Protein AF-A0A117SV28-F1 (afdb_monomer_lite)

Secondary structure (DSSP, 8-state):
-------------THHHHHHHHHHHHHHHHHHHHHHHSS--HHHHHHHHHHHHHHS---HHHHHHHHHHHHHHHHHHHHHHHHHHHT--------------

Sequence (101 aa):
MRRAVAVEVENPPSELYAVEGPYRRIVEEVAAYVAERGRLEKEKYNELYRRFRKQYPLPAQLIQQAMNQGVETGKSFLEAKRNGRVHKPHSRGSTRLHPLR

Structure (mmCIF, N/CA/C/O backbone):
data_AF-A0A117SV28-F1
#
_entry.id   AF-A0A117SV28-F1
#
loop_
_atom_site.group_PDB
_atom_site.id
_atom_site.type_symbol
_atom_site.label_atom_id
_atom_site.label_alt_id
_atom_site.label_comp_id
_atom_site.label_asym_id
_atom_site.label_entity_id
_atom_site.label_seq_id
_atom_site.pdbx_PDB_ins_code
_atom_site.Cartn_x
_atom_site.Cartn_y
_atom_site.Cartn_z
_atom_site.occupancy
_atom_site.B_iso_or_equiv
_atom_site.auth_seq_id
_atom_site.auth_comp_id
_atom_site.auth_asym_id
_atom_site.auth_atom_id
_atom_site.pdbx_PDB_model_num
ATOM 1 N N . MET A 1 1 ? 0.366 33.186 -43.840 1.00 44.28 1 MET A N 1
ATOM 2 C CA . MET A 1 1 ? 1.099 31.918 -43.633 1.00 44.28 1 MET A CA 1
ATOM 3 C C . MET A 1 1 ? 1.020 31.550 -42.160 1.00 44.28 1 MET A C 1
ATOM 5 O O . MET A 1 1 ? 1.591 32.253 -41.340 1.00 44.28 1 MET A O 1
ATOM 9 N N . ARG A 1 2 ? 0.245 30.520 -41.802 1.00 42.97 2 ARG A N 1
ATOM 10 C CA . ARG A 1 2 ? 0.218 29.989 -40.433 1.00 42.97 2 ARG A CA 1
ATOM 11 C C . ARG A 1 2 ? 1.311 28.928 -40.345 1.00 42.97 2 ARG A C 1
ATOM 13 O O . ARG A 1 2 ? 1.222 27.918 -41.033 1.00 42.97 2 ARG A O 1
ATOM 20 N N . ARG A 1 3 ? 2.349 29.174 -39.546 1.00 49.66 3 ARG A N 1
ATOM 21 C CA . ARG A 1 3 ? 3.262 28.114 -39.111 1.00 49.66 3 ARG A CA 1
ATOM 22 C C . ARG A 1 3 ? 2.472 27.219 -38.159 1.00 49.66 3 ARG A C 1
ATOM 24 O O . ARG A 1 3 ? 2.245 27.594 -37.015 1.00 49.66 3 ARG A O 1
ATOM 31 N N . ALA A 1 4 ? 2.016 26.074 -38.651 1.00 47.72 4 ALA A N 1
ATOM 32 C CA . ALA A 1 4 ? 1.702 24.953 -37.784 1.00 47.72 4 ALA A CA 1
ATOM 33 C C . ALA A 1 4 ? 3.050 24.418 -37.300 1.00 47.72 4 ALA A C 1
ATOM 35 O O . ALA A 1 4 ? 3.781 23.778 -38.052 1.00 47.72 4 ALA A O 1
ATOM 36 N N . VAL A 1 5 ? 3.426 24.778 -36.077 1.00 50.00 5 VAL A N 1
ATOM 37 C CA . VAL A 1 5 ? 4.488 24.060 -35.382 1.00 50.00 5 VAL A CA 1
ATOM 38 C C . VAL A 1 5 ? 3.851 22.736 -35.000 1.00 50.00 5 VAL A C 1
ATOM 40 O O . VAL A 1 5 ? 3.010 22.690 -34.104 1.00 50.00 5 VAL A O 1
ATOM 43 N N . ALA A 1 6 ? 4.175 21.689 -35.755 1.00 52.47 6 ALA A N 1
ATOM 44 C CA . ALA A 1 6 ? 3.980 20.329 -35.297 1.00 52.47 6 ALA A CA 1
ATOM 45 C C . ALA A 1 6 ? 4.835 20.197 -34.037 1.00 52.47 6 ALA A C 1
ATOM 47 O O . ALA A 1 6 ? 6.046 20.009 -34.104 1.00 52.47 6 ALA A O 1
ATOM 48 N N . VAL A 1 7 ? 4.210 20.427 -32.885 1.00 56.16 7 VAL A N 1
ATOM 49 C CA . VAL A 1 7 ? 4.745 19.947 -31.625 1.00 56.16 7 VAL A CA 1
ATOM 50 C C . VAL A 1 7 ? 4.602 18.444 -31.753 1.00 56.16 7 VAL A C 1
ATOM 52 O O . VAL A 1 7 ? 3.511 17.905 -31.570 1.00 56.16 7 VAL A O 1
ATOM 55 N N . GLU A 1 8 ? 5.672 17.784 -32.191 1.00 52.62 8 GLU A N 1
ATOM 56 C CA . GLU A 1 8 ? 5.850 16.375 -31.896 1.00 52.62 8 GLU A CA 1
ATOM 57 C C . GLU A 1 8 ? 5.751 16.291 -30.379 1.00 52.62 8 GLU A C 1
ATOM 59 O O . GLU A 1 8 ? 6.656 16.683 -29.645 1.00 52.62 8 GLU A O 1
ATOM 64 N N . VAL A 1 9 ? 4.564 15.928 -29.897 1.00 51.25 9 VAL A N 1
ATOM 65 C CA . VAL A 1 9 ? 4.396 15.503 -28.522 1.00 51.25 9 VAL A CA 1
ATOM 66 C C . VAL A 1 9 ? 5.229 14.241 -28.463 1.00 51.25 9 VAL A C 1
ATOM 68 O O . VAL A 1 9 ? 4.783 13.190 -28.922 1.00 51.25 9 VAL A O 1
ATOM 71 N N . GLU A 1 10 ? 6.472 14.375 -28.002 1.00 46.06 10 GLU A N 1
ATOM 72 C CA . GLU A 1 10 ? 7.271 13.252 -27.545 1.00 46.06 10 GLU A CA 1
ATOM 73 C C . GLU A 1 10 ? 6.373 12.481 -26.584 1.00 46.06 10 GLU A C 1
ATOM 75 O O . GLU A 1 10 ? 6.120 12.917 -25.465 1.00 46.06 10 GLU A O 1
ATOM 80 N N . ASN A 1 11 ? 5.781 11.395 -27.074 1.00 59.09 11 ASN A N 1
ATOM 81 C CA . ASN A 1 11 ? 5.000 10.477 -26.275 1.00 59.09 11 ASN A CA 1
ATOM 82 C C . ASN A 1 11 ? 6.006 9.872 -25.289 1.00 59.09 11 ASN A C 1
ATOM 84 O O . ASN A 1 11 ? 6.852 9.087 -25.732 1.00 59.09 11 ASN A O 1
ATOM 88 N N . PRO A 1 12 ? 6.020 10.289 -24.008 1.00 51.88 12 PRO A N 1
ATOM 89 C CA . PRO A 1 12 ? 7.080 9.877 -23.107 1.00 51.88 12 PRO A CA 1
ATOM 90 C C . PRO A 1 12 ? 7.060 8.345 -23.000 1.00 51.88 12 PRO A C 1
ATOM 92 O O . PRO A 1 1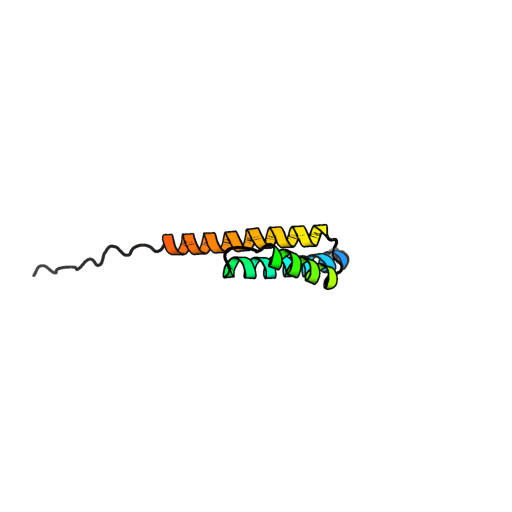2 ? 5.988 7.733 -23.069 1.00 51.88 12 PRO A O 1
ATOM 95 N N . PRO A 1 13 ? 8.233 7.702 -22.898 1.00 52.31 13 PRO A N 1
ATOM 96 C CA . PRO A 1 13 ? 8.366 6.271 -23.127 1.00 52.31 13 PRO A CA 1
ATOM 97 C C . PRO A 1 13 ? 7.493 5.453 -22.168 1.00 52.31 13 PRO A C 1
ATOM 99 O O . PRO A 1 13 ? 7.292 5.811 -21.005 1.00 52.31 13 PRO A O 1
ATOM 102 N N . SER A 1 14 ? 7.014 4.309 -22.670 1.00 63.81 14 SER A N 1
ATOM 103 C CA . SER A 1 14 ? 6.095 3.347 -22.038 1.00 63.81 14 SER A CA 1
ATOM 104 C C . SER A 1 14 ? 6.480 2.869 -20.624 1.00 63.81 14 SER A C 1
ATOM 106 O O . SER A 1 14 ? 5.681 2.221 -19.950 1.00 63.81 14 SER A O 1
ATOM 108 N N . GLU A 1 15 ? 7.680 3.199 -20.155 1.00 60.59 15 GLU A N 1
ATOM 109 C CA . GLU A 1 15 ? 8.247 2.829 -18.860 1.00 60.59 15 GLU A CA 1
ATOM 110 C C . GLU A 1 15 ? 7.575 3.540 -17.676 1.00 60.59 15 GLU A C 1
ATOM 112 O O . GLU A 1 15 ? 7.363 2.919 -16.634 1.00 60.59 15 GLU A O 1
ATOM 117 N N . LEU A 1 16 ? 7.163 4.806 -17.828 1.00 63.22 16 LEU A N 1
ATOM 118 C CA . LEU A 1 16 ? 6.472 5.528 -16.749 1.00 63.22 16 LEU A CA 1
ATOM 119 C C . LEU A 1 16 ? 5.079 4.945 -16.488 1.00 63.22 16 LEU A C 1
ATOM 121 O O . LEU A 1 16 ? 4.718 4.716 -15.335 1.00 63.22 16 LEU A O 1
ATOM 125 N N . TYR A 1 17 ? 4.342 4.594 -17.546 1.00 62.75 17 TYR A N 1
ATOM 126 C CA . TYR A 1 17 ? 3.049 3.913 -17.424 1.00 62.75 17 TYR A CA 1
ATOM 127 C C . TYR A 1 17 ? 3.195 2.504 -16.825 1.00 62.75 17 TYR A C 1
ATOM 129 O O . TYR A 1 17 ? 2.376 2.081 -16.003 1.00 62.75 17 TYR A O 1
ATOM 137 N N . ALA A 1 18 ? 4.269 1.790 -17.190 1.00 74.88 18 ALA A N 1
ATOM 138 C CA . ALA A 1 18 ? 4.585 0.470 -16.644 1.00 74.88 18 ALA A CA 1
ATOM 139 C C . ALA A 1 18 ? 4.843 0.493 -15.126 1.00 74.88 18 ALA A C 1
ATOM 141 O O . ALA A 1 18 ? 4.629 -0.520 -14.460 1.00 74.88 18 ALA A O 1
ATOM 142 N N . VAL A 1 19 ? 5.257 1.637 -14.568 1.00 84.56 19 VAL A N 1
ATOM 143 C CA . VAL A 1 19 ? 5.433 1.832 -13.121 1.00 84.56 19 VAL A CA 1
ATOM 144 C C . VAL A 1 19 ? 4.172 2.395 -12.466 1.00 84.56 19 VAL A C 1
ATOM 146 O O . VAL A 1 19 ? 3.737 1.882 -11.432 1.00 84.56 19 VAL A O 1
ATOM 149 N N . GLU A 1 20 ? 3.569 3.423 -13.063 1.00 89.69 20 GLU A N 1
ATOM 150 C CA . GLU A 1 20 ? 2.429 4.155 -12.503 1.00 89.69 20 GLU A CA 1
ATOM 151 C C . GLU A 1 20 ? 1.217 3.246 -12.276 1.00 89.69 20 GLU A C 1
ATOM 153 O O . GLU A 1 20 ? 0.626 3.261 -11.195 1.00 89.69 20 GLU A O 1
ATOM 158 N N . GLY A 1 21 ? 0.875 2.406 -13.260 1.00 93.25 21 GLY A N 1
ATOM 159 C CA . GLY A 1 21 ? -0.273 1.503 -13.168 1.00 93.25 21 GLY A CA 1
ATOM 160 C C . GLY A 1 21 ? -0.184 0.553 -11.962 1.00 93.25 21 GLY A C 1
ATOM 161 O O . GLY A 1 21 ? -1.079 0.561 -11.109 1.00 93.25 21 GLY A O 1
ATOM 162 N N . PRO A 1 22 ? 0.888 -0.251 -11.844 1.00 95.06 22 PRO A N 1
ATOM 163 C CA . PRO A 1 22 ? 1.133 -1.094 -10.676 1.00 95.06 22 PRO A CA 1
ATOM 164 C C . PRO A 1 22 ? 1.209 -0.323 -9.355 1.00 95.06 22 PRO A C 1
ATOM 166 O O . PRO A 1 22 ? 0.612 -0.755 -8.369 1.00 95.06 22 PRO A O 1
ATOM 169 N N . TYR A 1 23 ? 1.894 0.825 -9.330 1.00 95.94 23 TYR A N 1
ATOM 170 C CA . TYR A 1 23 ? 2.024 1.643 -8.123 1.00 95.94 23 TYR A CA 1
ATOM 171 C C . TYR A 1 23 ? 0.651 2.094 -7.613 1.00 95.94 23 TYR A C 1
ATOM 173 O O . TYR A 1 23 ? 0.313 1.875 -6.447 1.00 95.94 23 TYR A O 1
ATOM 181 N N . ARG A 1 24 ? -0.178 2.642 -8.508 1.00 96.19 24 ARG A N 1
ATOM 182 C CA . ARG A 1 24 ? -1.541 3.078 -8.201 1.00 96.19 24 ARG A CA 1
ATOM 183 C C . ARG A 1 24 ? -2.398 1.931 -7.667 1.00 96.19 24 ARG A C 1
ATOM 185 O O . ARG A 1 24 ? -3.049 2.104 -6.641 1.00 96.19 24 ARG A O 1
ATOM 192 N N . ARG A 1 25 ? -2.359 0.753 -8.303 1.00 97.06 25 ARG A N 1
ATOM 193 C CA . ARG A 1 25 ? -3.121 -0.422 -7.838 1.00 97.06 25 ARG A CA 1
ATOM 194 C C . ARG A 1 25 ? -2.729 -0.851 -6.426 1.00 97.06 25 ARG A C 1
ATOM 196 O O . ARG A 1 25 ? -3.601 -1.199 -5.636 1.00 97.06 25 ARG A O 1
ATOM 203 N N . ILE A 1 26 ? -1.436 -0.815 -6.099 1.00 98.31 26 ILE A N 1
ATOM 204 C CA . ILE A 1 26 ? -0.958 -1.144 -4.749 1.00 98.31 26 ILE A CA 1
ATOM 205 C C . ILE A 1 26 ? -1.493 -0.130 -3.730 1.00 98.31 26 ILE A C 1
ATOM 207 O O . ILE A 1 26 ? -2.007 -0.539 -2.689 1.00 98.31 26 ILE A O 1
ATOM 211 N N . VAL A 1 27 ? -1.402 1.173 -4.030 1.00 98.44 27 VAL A N 1
ATOM 212 C CA . VAL A 1 27 ? -1.926 2.236 -3.155 1.00 98.44 27 VAL A CA 1
ATOM 213 C C . VAL A 1 27 ? -3.424 2.049 -2.919 1.00 98.44 27 VAL A C 1
ATOM 215 O O . VAL A 1 27 ? -3.851 2.040 -1.767 1.00 98.44 27 VAL A O 1
ATOM 218 N N . GLU A 1 28 ? -4.208 1.866 -3.984 1.00 98.31 28 GLU A N 1
ATOM 219 C CA . GLU A 1 28 ? -5.667 1.713 -3.913 1.00 98.31 28 GLU A CA 1
ATOM 220 C C . GLU A 1 28 ? -6.074 0.494 -3.082 1.00 98.31 28 GLU A C 1
ATOM 222 O O . GLU A 1 28 ? -6.917 0.607 -2.193 1.00 98.31 28 GLU A O 1
ATOM 227 N N . GLU A 1 29 ? -5.456 -0.663 -3.321 1.00 98.38 29 GLU A N 1
ATOM 228 C CA . GLU A 1 29 ? -5.829 -1.891 -2.621 1.00 98.38 29 GLU A CA 1
ATOM 229 C C . GLU A 1 29 ? -5.474 -1.839 -1.129 1.00 98.38 29 GLU A C 1
ATOM 231 O O . GLU A 1 29 ? -6.267 -2.249 -0.277 1.00 98.38 29 GLU A O 1
ATOM 236 N N . VAL A 1 30 ? -4.305 -1.289 -0.786 1.00 98.69 30 VAL A N 1
ATOM 237 C CA . VAL A 1 30 ? -3.908 -1.122 0.617 1.00 98.69 30 VAL A CA 1
ATOM 238 C C . VAL A 1 30 ? -4.770 -0.064 1.308 1.00 98.69 30 VAL A C 1
ATOM 240 O O . VAL A 1 30 ? -5.195 -0.276 2.446 1.00 98.69 30 VAL A O 1
ATOM 243 N N . ALA A 1 31 ? -5.072 1.046 0.630 1.00 98.50 31 ALA A N 1
ATOM 244 C CA . ALA A 1 31 ? -5.944 2.088 1.161 1.00 98.50 31 ALA A CA 1
ATOM 245 C C . ALA A 1 31 ? -7.354 1.563 1.433 1.00 98.50 31 ALA A C 1
ATOM 247 O O . ALA A 1 31 ? -7.895 1.835 2.504 1.00 98.50 31 ALA A O 1
ATOM 248 N N . ALA A 1 32 ? -7.918 0.771 0.517 1.00 98.25 32 ALA A N 1
ATOM 249 C CA . ALA A 1 32 ? -9.216 0.130 0.700 1.00 98.25 32 ALA A CA 1
ATOM 250 C C . ALA A 1 32 ? -9.212 -0.793 1.925 1.00 98.25 32 ALA A C 1
ATOM 252 O O . ALA A 1 32 ? -10.055 -0.644 2.809 1.00 98.25 32 ALA A O 1
ATOM 253 N N . TYR A 1 33 ? -8.207 -1.670 2.045 1.00 98.06 33 TYR A N 1
ATOM 254 C CA . TYR A 1 33 ? -8.083 -2.561 3.200 1.00 98.06 33 TYR A CA 1
ATOM 255 C C . TYR A 1 33 ? -8.035 -1.785 4.524 1.00 98.06 33 TYR A C 1
ATOM 257 O O . TYR A 1 33 ? -8.761 -2.102 5.469 1.00 98.06 33 TYR A O 1
ATOM 265 N N . VAL A 1 34 ? -7.207 -0.737 4.599 1.00 98.06 34 VAL A N 1
ATOM 266 C CA . VAL A 1 34 ? -7.085 0.083 5.812 1.00 98.06 34 VAL A CA 1
ATOM 267 C C . VAL A 1 34 ? -8.367 0.862 6.089 1.00 98.06 34 VAL A C 1
ATOM 269 O O . VAL A 1 34 ? -8.797 0.905 7.238 1.00 98.06 34 VAL A O 1
ATOM 272 N N . ALA A 1 35 ? -9.015 1.430 5.072 1.00 96.00 35 ALA A N 1
ATOM 273 C CA . ALA A 1 35 ? -10.279 2.148 5.226 1.00 96.00 35 ALA A CA 1
ATOM 274 C C . A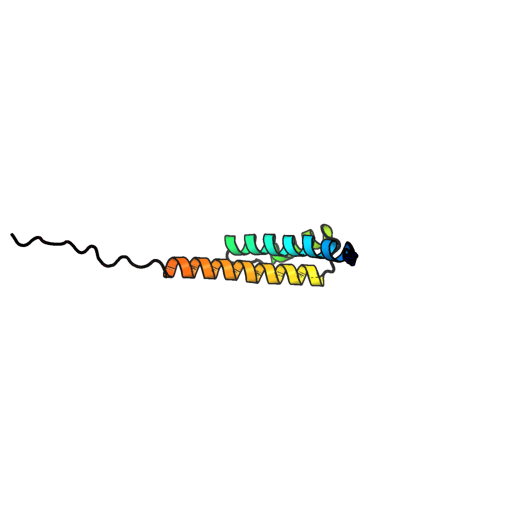LA A 1 35 ? -11.422 1.244 5.727 1.00 96.00 35 ALA A C 1
ATOM 276 O O . ALA A 1 35 ? -12.332 1.717 6.411 1.00 96.00 35 ALA A O 1
ATOM 277 N N . GLU A 1 36 ? -11.375 -0.053 5.420 1.00 95.31 36 GLU A N 1
ATOM 278 C CA . GLU A 1 36 ? -12.336 -1.045 5.908 1.00 95.31 36 GLU A CA 1
ATOM 279 C C . GLU A 1 36 ? -12.007 -1.551 7.318 1.00 95.31 36 GLU A C 1
ATOM 281 O O . GLU A 1 36 ? -12.908 -1.725 8.142 1.00 95.31 36 GLU A O 1
ATOM 286 N N . ARG A 1 37 ? -10.725 -1.807 7.607 1.00 94.88 37 ARG A N 1
ATOM 287 C CA . ARG A 1 37 ? -10.282 -2.519 8.821 1.00 94.88 37 ARG A CA 1
ATOM 288 C C . ARG A 1 37 ? -9.701 -1.627 9.913 1.00 94.88 37 ARG A C 1
ATOM 290 O O . ARG A 1 37 ? -9.518 -2.086 11.036 1.00 94.88 37 ARG A O 1
ATOM 297 N N . GLY A 1 38 ? -9.402 -0.368 9.616 1.00 94.31 38 GLY A N 1
ATOM 298 C CA . GLY A 1 38 ? -8.805 0.579 10.560 1.00 94.31 38 GLY A CA 1
ATOM 299 C C . GLY A 1 38 ? -7.278 0.535 10.639 1.00 94.31 38 GLY A C 1
ATOM 300 O O . GLY A 1 38 ? -6.665 1.482 11.129 1.00 94.31 38 GLY A O 1
ATOM 301 N N . ARG A 1 39 ? -6.647 -0.550 10.180 1.00 95.38 39 ARG A N 1
ATOM 302 C CA . ARG A 1 39 ? -5.196 -0.765 10.249 1.00 95.38 39 ARG A CA 1
ATOM 303 C C . ARG A 1 39 ? -4.741 -1.776 9.201 1.00 95.38 39 ARG A C 1
ATOM 305 O O . ARG A 1 39 ? -5.565 -2.477 8.627 1.00 95.38 39 ARG A O 1
ATOM 312 N N . LEU A 1 40 ? -3.427 -1.871 9.004 1.00 97.38 40 LEU A N 1
ATOM 313 C CA . LEU A 1 40 ? -2.792 -2.932 8.227 1.00 97.38 40 LEU A CA 1
ATOM 314 C C . LEU A 1 40 ? -1.976 -3.833 9.161 1.00 97.38 40 LEU A C 1
ATOM 316 O O . LEU A 1 40 ? -0.953 -3.407 9.695 1.00 97.38 40 LEU A O 1
ATOM 320 N N . GLU A 1 41 ? -2.439 -5.062 9.388 1.00 97.31 41 GLU A N 1
ATOM 321 C CA . GLU A 1 41 ? -1.735 -6.057 10.201 1.00 97.31 41 GLU A CA 1
ATOM 322 C C . GLU A 1 41 ? -0.424 -6.513 9.550 1.00 97.31 41 GLU A C 1
ATOM 324 O O . GLU A 1 41 ? -0.300 -6.557 8.325 1.00 97.31 41 GLU A O 1
ATOM 329 N N . LYS A 1 42 ? 0.552 -6.918 10.370 1.00 96.12 42 LYS A N 1
ATOM 330 C CA . LYS A 1 42 ? 1.876 -7.353 9.902 1.00 96.12 42 LYS A CA 1
ATOM 331 C C . LYS A 1 42 ? 1.788 -8.585 9.000 1.00 96.12 42 LYS A C 1
ATOM 333 O O . LYS A 1 42 ? 2.498 -8.675 7.998 1.00 96.12 42 LYS A O 1
ATOM 338 N N . GLU A 1 43 ? 0.926 -9.535 9.337 1.00 97.75 43 GLU A N 1
ATOM 339 C CA . GLU A 1 43 ? 0.699 -10.752 8.556 1.00 97.75 43 GLU A CA 1
ATOM 340 C C . GLU A 1 43 ? 0.142 -10.385 7.180 1.00 97.75 43 GLU A C 1
ATOM 342 O O . GLU A 1 43 ? 0.663 -10.841 6.159 1.00 97.75 43 GLU A O 1
ATOM 347 N N . LYS A 1 44 ? -0.839 -9.472 7.151 1.00 97.81 44 LYS A N 1
ATOM 348 C CA . LYS A 1 44 ? -1.445 -8.999 5.907 1.00 97.81 44 LYS A CA 1
ATOM 349 C C . LYS A 1 44 ? -0.476 -8.171 5.070 1.00 97.81 44 LYS A C 1
ATOM 351 O O . LYS A 1 44 ? -0.426 -8.346 3.856 1.00 97.81 44 LYS A O 1
ATOM 356 N N . TYR A 1 45 ? 0.340 -7.325 5.699 1.00 97.69 45 TYR A N 1
ATOM 357 C CA . TYR A 1 45 ? 1.414 -6.600 5.021 1.00 97.69 45 TYR A CA 1
ATOM 358 C C . TYR A 1 45 ? 2.348 -7.571 4.294 1.00 97.69 45 TYR A C 1
ATOM 360 O O . TYR A 1 45 ? 2.595 -7.425 3.100 1.00 97.69 45 TYR A O 1
ATOM 368 N N . ASN A 1 46 ? 2.832 -8.606 4.985 1.00 97.75 46 ASN A N 1
ATOM 369 C CA . ASN A 1 46 ? 3.743 -9.583 4.390 1.00 97.75 46 ASN A CA 1
ATOM 370 C C . ASN A 1 46 ? 3.088 -10.384 3.257 1.00 97.75 46 ASN A C 1
ATOM 372 O O . ASN A 1 46 ? 3.740 -10.662 2.249 1.00 97.75 46 ASN A O 1
ATOM 376 N N . GLU A 1 47 ? 1.813 -10.747 3.404 1.00 98.31 47 GLU A N 1
ATOM 377 C CA . GLU A 1 47 ? 1.028 -11.409 2.359 1.00 98.31 47 GLU A CA 1
ATOM 378 C C . GLU A 1 47 ? 0.929 -10.534 1.100 1.00 98.31 47 GLU A C 1
ATOM 380 O O . GLU A 1 47 ? 1.312 -10.970 0.010 1.00 98.31 47 GLU A O 1
ATOM 385 N N . LEU A 1 48 ? 0.486 -9.283 1.259 1.00 98.00 48 LEU A N 1
ATOM 386 C CA . LEU A 1 48 ? 0.346 -8.320 0.168 1.00 98.00 48 LEU A CA 1
ATOM 387 C C . LEU A 1 48 ? 1.695 -8.033 -0.495 1.00 98.00 48 LEU A C 1
ATOM 389 O O . LEU A 1 48 ? 1.802 -8.109 -1.717 1.00 98.00 48 LEU A O 1
ATOM 393 N N . TYR A 1 49 ? 2.743 -7.799 0.297 1.00 97.94 49 TYR A N 1
ATOM 394 C CA . TYR A 1 49 ? 4.093 -7.559 -0.203 1.00 97.94 49 TYR A CA 1
ATOM 395 C C . TYR A 1 49 ? 4.600 -8.728 -1.058 1.00 97.94 49 TYR A C 1
ATOM 397 O O . TYR A 1 49 ? 5.067 -8.525 -2.181 1.00 97.94 49 TYR A O 1
ATOM 405 N N . ARG A 1 50 ? 4.458 -9.971 -0.573 1.00 97.88 50 ARG A N 1
ATOM 406 C CA . ARG A 1 50 ? 4.847 -11.174 -1.329 1.00 97.88 50 ARG A CA 1
ATOM 407 C C . ARG A 1 50 ? 4.043 -11.320 -2.616 1.00 97.88 50 ARG A C 1
ATOM 409 O O . ARG A 1 50 ? 4.613 -11.702 -3.637 1.00 97.88 50 ARG A O 1
ATOM 416 N N . ARG A 1 51 ? 2.740 -11.029 -2.582 1.00 98.25 51 ARG A N 1
ATOM 417 C CA . ARG A 1 51 ? 1.874 -11.094 -3.764 1.00 98.25 51 ARG A CA 1
ATOM 418 C C . ARG A 1 51 ? 2.274 -10.040 -4.799 1.00 98.25 51 ARG A C 1
ATOM 420 O O . ARG A 1 51 ? 2.492 -10.391 -5.953 1.00 98.25 51 ARG A O 1
ATOM 427 N N . PHE A 1 52 ? 2.466 -8.788 -4.390 1.00 97.81 52 PHE A N 1
ATOM 428 C CA . PHE A 1 52 ? 2.862 -7.700 -5.288 1.00 97.81 52 PHE A CA 1
ATOM 429 C C . PHE A 1 52 ? 4.259 -7.896 -5.881 1.00 97.81 52 PHE A C 1
ATOM 431 O O . PHE A 1 52 ? 4.446 -7.651 -7.069 1.00 97.81 52 PHE A O 1
ATOM 438 N N . ARG A 1 53 ? 5.214 -8.429 -5.104 1.00 96.81 53 ARG A N 1
ATOM 439 C CA . ARG A 1 53 ? 6.554 -8.793 -5.604 1.00 96.81 53 ARG A CA 1
ATOM 440 C C . ARG A 1 53 ? 6.534 -9.862 -6.694 1.00 96.81 53 ARG A C 1
ATOM 442 O O . ARG A 1 53 ? 7.460 -9.901 -7.494 1.00 96.81 53 ARG A O 1
ATOM 449 N N . LYS A 1 54 ? 5.524 -10.736 -6.704 1.00 97.00 54 LYS A N 1
ATOM 450 C CA . LYS A 1 54 ? 5.333 -11.749 -7.754 1.00 97.00 54 LYS A CA 1
ATOM 451 C C . LYS A 1 54 ? 4.549 -11.209 -8.947 1.00 97.00 54 LYS A C 1
ATOM 453 O O . LYS A 1 54 ? 4.783 -11.640 -10.066 1.00 97.00 54 LYS A O 1
ATOM 458 N N . GLN A 1 55 ? 3.592 -10.321 -8.691 1.00 95.88 55 GLN A N 1
ATOM 459 C CA . GLN A 1 55 ? 2.637 -9.859 -9.693 1.00 95.88 55 GLN A CA 1
ATOM 460 C C . GLN A 1 55 ? 3.185 -8.741 -10.579 1.00 95.88 55 GLN A C 1
ATOM 462 O O . GLN A 1 55 ? 2.823 -8.668 -11.750 1.00 95.88 55 GLN A O 1
ATOM 467 N N . TYR A 1 56 ? 4.028 -7.867 -10.029 1.00 93.69 56 TYR A N 1
ATOM 468 C CA . TYR A 1 56 ? 4.485 -6.673 -10.728 1.00 93.69 56 TYR A CA 1
ATOM 469 C C . TYR A 1 56 ? 6.006 -6.665 -10.888 1.00 93.69 56 TYR A C 1
ATOM 471 O O . TYR A 1 56 ? 6.715 -6.961 -9.921 1.00 93.69 56 TYR A O 1
ATOM 479 N N . PRO A 1 57 ? 6.530 -6.246 -12.056 1.00 91.12 57 PRO A N 1
ATOM 480 C CA . PRO A 1 57 ? 7.961 -6.054 -12.279 1.00 91.12 57 PRO A CA 1
ATOM 481 C C . PRO A 1 57 ? 8.457 -4.749 -11.626 1.00 91.12 57 PRO A C 1
ATOM 483 O O . PRO A 1 57 ? 9.177 -3.965 -12.234 1.00 91.12 57 PRO A O 1
ATOM 486 N N . LEU A 1 58 ? 8.045 -4.487 -10.381 1.00 92.56 58 LEU A N 1
ATOM 487 C CA . LEU A 1 58 ? 8.440 -3.303 -9.629 1.00 92.56 58 LEU A CA 1
ATOM 488 C C . LEU A 1 58 ? 9.633 -3.598 -8.702 1.00 92.56 58 LEU A C 1
ATOM 490 O O . LEU A 1 58 ? 9.673 -4.642 -8.028 1.00 92.56 58 LEU A O 1
ATOM 494 N N . PRO A 1 59 ? 10.573 -2.644 -8.568 1.00 93.75 59 PRO A N 1
ATOM 495 C CA . PRO A 1 59 ? 11.551 -2.643 -7.492 1.00 93.75 59 PRO A CA 1
ATOM 496 C C . PRO A 1 59 ? 10.882 -2.790 -6.121 1.00 93.75 59 PRO A C 1
ATOM 498 O O . PRO A 1 59 ? 9.842 -2.189 -5.841 1.00 93.75 59 PRO A O 1
ATOM 501 N N . ALA A 1 60 ? 11.511 -3.556 -5.228 1.00 95.44 60 ALA A N 1
ATOM 502 C CA . ALA A 1 60 ? 10.996 -3.807 -3.881 1.00 95.44 60 ALA A CA 1
ATOM 503 C C . ALA A 1 60 ? 10.728 -2.518 -3.085 1.00 95.44 60 ALA A C 1
ATOM 505 O O . ALA A 1 60 ? 9.792 -2.463 -2.288 1.00 95.44 60 ALA A O 1
ATOM 506 N N . GLN A 1 61 ? 11.539 -1.483 -3.308 1.00 96.25 61 GLN A N 1
ATOM 507 C CA . GLN A 1 61 ? 11.388 -0.182 -2.664 1.00 96.25 61 GLN A CA 1
ATOM 508 C C . GLN A 1 61 ? 10.097 0.526 -3.090 1.00 96.25 61 GLN A C 1
ATOM 510 O O . GLN A 1 61 ? 9.382 1.030 -2.229 1.00 96.25 61 GLN A O 1
ATOM 515 N N . LEU A 1 62 ? 9.748 0.502 -4.381 1.00 95.94 62 LEU A N 1
ATOM 516 C CA . LEU A 1 62 ? 8.520 1.135 -4.872 1.00 95.94 62 LEU A CA 1
ATOM 517 C C . LEU A 1 62 ? 7.267 0.417 -4.372 1.00 95.94 62 LEU A C 1
ATOM 519 O O . LEU A 1 62 ? 6.291 1.072 -4.026 1.00 95.94 62 LEU A O 1
ATOM 523 N N . ILE A 1 63 ? 7.309 -0.914 -4.253 1.00 97.12 63 ILE A N 1
ATOM 524 C CA . ILE A 1 63 ? 6.203 -1.675 -3.654 1.00 97.12 63 ILE A CA 1
ATOM 525 C C . ILE A 1 63 ? 6.014 -1.271 -2.187 1.00 97.12 63 ILE A C 1
ATOM 527 O O . ILE A 1 63 ? 4.895 -0.977 -1.778 1.00 97.12 63 ILE A O 1
ATOM 531 N N . GLN A 1 64 ? 7.092 -1.209 -1.398 1.00 98.12 64 GLN A N 1
ATOM 532 C CA . GLN A 1 64 ? 7.009 -0.784 0.005 1.00 98.12 64 GLN A CA 1
ATOM 533 C C . GLN A 1 64 ? 6.502 0.656 0.138 1.00 98.12 64 GLN A C 1
ATOM 535 O O . GLN A 1 64 ? 5.656 0.929 0.988 1.00 98.12 64 GLN A O 1
ATOM 540 N N . GLN A 1 65 ? 6.970 1.564 -0.721 1.00 98.06 65 GLN A N 1
ATOM 541 C CA . GLN A 1 65 ? 6.519 2.953 -0.746 1.00 98.06 65 GLN A CA 1
ATOM 542 C C . GLN A 1 65 ? 5.023 3.054 -1.066 1.00 98.06 65 GLN A C 1
ATOM 544 O O . GLN A 1 65 ? 4.290 3.712 -0.331 1.00 98.06 65 GLN A O 1
ATOM 549 N N . ALA A 1 66 ? 4.557 2.351 -2.102 1.00 98.19 66 ALA A N 1
ATOM 550 C CA . ALA A 1 66 ? 3.146 2.311 -2.471 1.00 98.19 66 ALA A CA 1
ATOM 551 C C . ALA A 1 66 ? 2.277 1.734 -1.344 1.00 98.19 66 ALA A C 1
ATOM 553 O O . ALA A 1 66 ? 1.208 2.265 -1.050 1.00 98.19 66 ALA A O 1
ATOM 554 N N . MET A 1 67 ? 2.749 0.687 -0.660 1.00 98.50 67 MET A N 1
ATOM 555 C CA . MET A 1 67 ? 2.045 0.134 0.498 1.00 98.50 67 MET A CA 1
ATOM 556 C C . MET A 1 67 ? 1.947 1.148 1.641 1.00 98.50 67 MET A C 1
ATOM 558 O O . MET A 1 67 ? 0.863 1.345 2.184 1.00 98.50 67 MET A O 1
ATOM 562 N N . ASN A 1 68 ? 3.043 1.827 1.984 1.00 98.31 68 ASN A N 1
ATOM 563 C CA . ASN A 1 68 ? 3.043 2.842 3.040 1.00 98.31 68 ASN A CA 1
ATOM 564 C C . ASN A 1 68 ? 2.116 4.014 2.688 1.00 98.31 68 ASN A C 1
ATOM 566 O O . ASN A 1 68 ? 1.319 4.443 3.518 1.00 98.31 68 ASN A O 1
ATOM 570 N N . GLN A 1 69 ? 2.156 4.485 1.440 1.00 98.38 69 GLN A N 1
ATOM 571 C CA . GLN A 1 69 ? 1.251 5.527 0.962 1.00 98.38 69 GLN A CA 1
ATOM 572 C C . GLN A 1 69 ? -0.215 5.077 1.007 1.00 98.38 69 GLN A C 1
ATOM 574 O O . GLN A 1 69 ? -1.081 5.848 1.422 1.00 98.38 69 GLN A O 1
ATOM 579 N N . GLY A 1 70 ? -0.505 3.832 0.621 1.00 98.38 70 GLY A N 1
ATOM 580 C CA . GLY A 1 70 ? -1.835 3.241 0.753 1.00 98.38 70 GLY A CA 1
ATOM 581 C C . GLY A 1 70 ? -2.324 3.23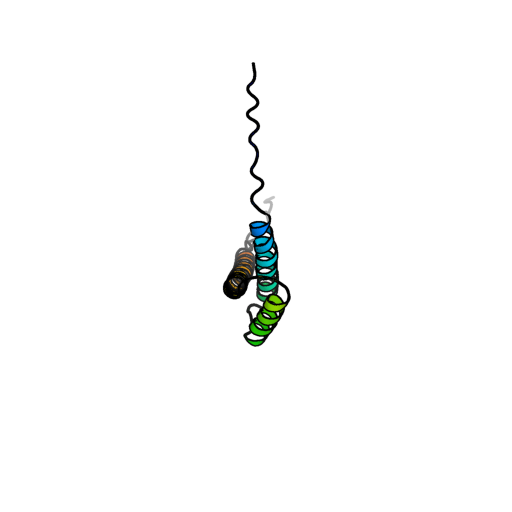0 2.203 1.00 98.38 70 GLY A C 1
ATOM 582 O O . GLY A 1 70 ? -3.462 3.613 2.465 1.00 98.38 70 GLY A O 1
ATOM 583 N N . VAL A 1 71 ? -1.458 2.886 3.164 1.00 98.50 71 VAL A N 1
ATOM 584 C CA . VAL A 1 71 ? -1.798 2.928 4.597 1.00 98.50 71 VAL A CA 1
ATOM 585 C C . VAL A 1 71 ? -2.186 4.337 5.038 1.00 98.50 71 VAL A C 1
ATOM 587 O O . VAL A 1 71 ? -3.237 4.513 5.655 1.00 98.50 71 VAL A O 1
ATOM 590 N N . GLU A 1 72 ? -1.375 5.340 4.707 1.00 98.31 72 GLU A N 1
ATOM 591 C CA . GLU A 1 72 ? -1.660 6.729 5.083 1.00 98.31 72 GLU A CA 1
ATOM 592 C C . GLU A 1 72 ? -2.927 7.263 4.398 1.00 98.31 72 GLU A C 1
ATOM 594 O O . GLU A 1 72 ? -3.751 7.922 5.034 1.00 98.31 72 GLU A O 1
ATOM 599 N N . THR A 1 73 ? -3.159 6.884 3.139 1.00 97.69 73 THR A N 1
ATOM 600 C CA . THR A 1 73 ? -4.383 7.234 2.399 1.00 97.69 73 THR A CA 1
ATOM 601 C C . THR A 1 73 ? -5.627 6.637 3.063 1.00 97.69 73 THR A C 1
ATOM 603 O O . THR A 1 73 ? -6.611 7.340 3.297 1.00 97.69 73 THR A O 1
ATOM 606 N N . GLY A 1 74 ? -5.584 5.353 3.433 1.00 97.38 74 GLY A N 1
ATOM 607 C CA . GLY A 1 74 ? -6.696 4.693 4.119 1.00 97.38 74 GLY A CA 1
ATOM 608 C C . GLY A 1 74 ? -6.989 5.299 5.497 1.00 97.38 74 GLY A C 1
ATOM 609 O O . GLY A 1 74 ? -8.153 5.494 5.853 1.00 97.38 74 GLY A O 1
ATOM 610 N N . LYS A 1 75 ? -5.949 5.671 6.257 1.00 96.75 75 LYS A N 1
ATOM 611 C CA . LYS A 1 75 ? -6.104 6.393 7.534 1.00 96.75 75 LYS A CA 1
ATOM 612 C C . LYS A 1 75 ? -6.751 7.763 7.341 1.00 96.75 75 LYS A C 1
ATOM 614 O O . LYS A 1 75 ? -7.681 8.093 8.074 1.00 96.75 75 LYS A O 1
ATOM 619 N N . SER A 1 76 ? -6.311 8.524 6.339 1.00 95.38 76 SER A N 1
ATOM 620 C CA . SER A 1 76 ? -6.892 9.832 6.016 1.00 95.38 76 SER A CA 1
ATOM 621 C C . SER A 1 76 ? -8.386 9.719 5.689 1.00 95.38 76 SER A C 1
ATOM 623 O O . SER A 1 76 ? -9.195 10.510 6.175 1.00 95.38 76 SER A O 1
ATOM 625 N N . PHE A 1 77 ? -8.794 8.674 4.962 1.00 92.00 77 PHE A N 1
ATOM 626 C CA . PHE A 1 77 ? -10.209 8.425 4.681 1.00 92.00 77 PHE A CA 1
ATOM 627 C C . PHE A 1 77 ? -11.032 8.150 5.952 1.00 92.00 77 PHE A C 1
ATOM 629 O O . PHE A 1 77 ? -12.147 8.658 6.107 1.00 92.00 77 PHE A O 1
ATOM 636 N N . LEU A 1 78 ? -10.490 7.373 6.894 1.00 91.25 78 LEU A N 1
ATOM 637 C CA . LEU A 1 78 ? -11.133 7.123 8.189 1.00 91.25 78 LEU A CA 1
ATOM 638 C C . LEU A 1 78 ? -11.273 8.396 9.021 1.00 91.25 78 LEU A C 1
ATOM 640 O O . LEU A 1 78 ? -12.317 8.616 9.641 1.00 91.25 78 LEU A O 1
ATOM 644 N N . GLU A 1 79 ? -10.241 9.235 9.020 1.00 92.50 79 GLU A N 1
ATOM 645 C CA . GLU A 1 79 ? -10.261 10.528 9.692 1.00 92.50 79 GLU A CA 1
ATOM 646 C C . GLU A 1 79 ? -11.324 11.448 9.081 1.00 92.50 79 GLU A C 1
ATOM 648 O O . GLU A 1 79 ? -12.177 11.965 9.804 1.00 92.50 79 GLU A O 1
ATOM 653 N N . ALA A 1 80 ? -11.369 11.561 7.751 1.00 89.44 80 ALA A N 1
ATOM 654 C CA . ALA A 1 80 ? -12.396 12.320 7.042 1.00 89.44 80 ALA A CA 1
ATOM 655 C C . ALA A 1 80 ? -13.814 11.812 7.370 1.00 89.44 80 ALA A C 1
ATOM 657 O O . ALA A 1 80 ? -14.713 12.602 7.668 1.00 89.44 80 ALA A O 1
ATOM 658 N N . LYS A 1 81 ? -14.017 10.487 7.413 1.00 85.25 81 LYS A N 1
ATOM 659 C CA . LYS A 1 81 ? -15.294 9.864 7.805 1.00 85.25 81 LYS A CA 1
ATOM 660 C C . LYS A 1 81 ? -15.672 10.174 9.256 1.00 85.25 8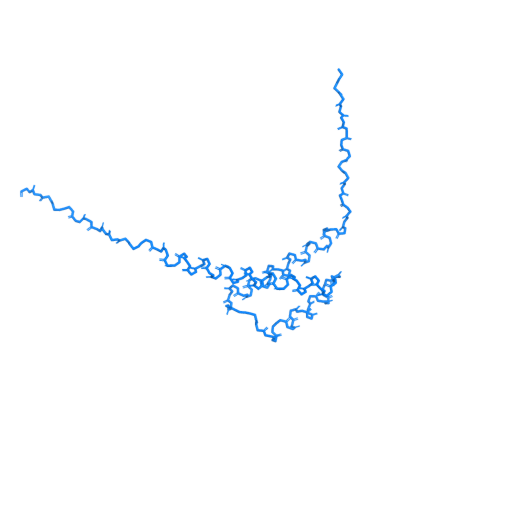1 LYS A C 1
ATOM 662 O O . LYS A 1 81 ? -16.850 10.393 9.550 1.00 85.25 81 LYS A O 1
ATOM 667 N N . ARG A 1 82 ? -14.701 10.192 10.174 1.00 85.31 82 ARG A N 1
ATOM 668 C CA . ARG A 1 82 ? -14.915 10.574 11.577 1.00 85.31 82 ARG A CA 1
ATOM 669 C C . ARG A 1 82 ? -15.305 12.046 11.679 1.00 85.31 82 ARG A C 1
ATOM 671 O O . ARG A 1 82 ? -16.309 12.349 12.318 1.00 85.31 82 ARG A O 1
ATOM 678 N N . ASN A 1 83 ? -14.582 12.930 11.000 1.00 80.50 83 ASN A N 1
ATOM 679 C CA . ASN A 1 83 ? -14.840 14.369 11.006 1.00 80.50 83 ASN A CA 1
ATOM 680 C C . ASN A 1 83 ? -16.209 14.701 10.393 1.00 80.50 83 ASN A C 1
ATOM 682 O O . ASN A 1 83 ? -16.949 15.494 10.966 1.00 80.50 83 ASN A O 1
ATOM 686 N N . GLY A 1 84 ? -16.618 14.020 9.317 1.00 75.75 84 GLY A N 1
ATOM 687 C CA . GLY A 1 84 ? -17.961 14.158 8.740 1.00 75.75 84 GLY A CA 1
ATOM 688 C C . GLY A 1 84 ? -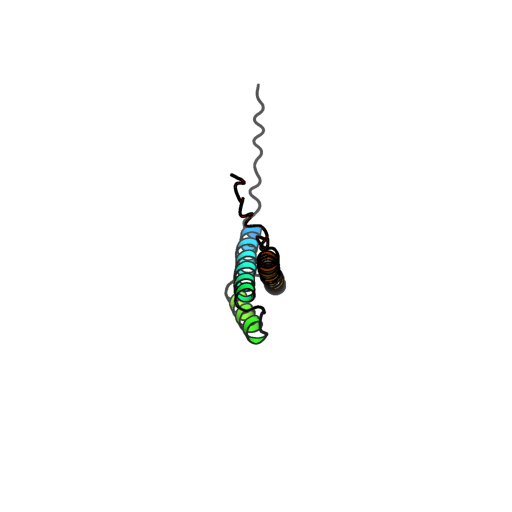19.094 13.670 9.657 1.00 75.75 84 GLY A C 1
ATOM 689 O O . GLY A 1 84 ? -20.182 14.240 9.649 1.00 75.75 84 GLY A O 1
ATOM 690 N N . ARG A 1 85 ? -18.854 12.652 10.498 1.00 66.12 85 ARG A N 1
ATOM 691 C CA . ARG A 1 85 ? -19.810 12.233 11.546 1.00 66.12 85 ARG A CA 1
ATOM 692 C C . ARG A 1 85 ? -19.890 13.234 12.698 1.00 66.12 85 ARG A C 1
ATOM 694 O O . ARG A 1 85 ? -20.971 13.429 13.245 1.00 66.12 85 ARG A O 1
ATOM 701 N N . VAL A 1 86 ? -18.762 13.840 13.068 1.00 59.34 86 VAL A N 1
ATOM 702 C CA . VAL A 1 86 ? -18.683 14.857 14.129 1.00 59.34 86 VAL A CA 1
ATOM 703 C C . VAL A 1 86 ? -19.308 16.177 13.668 1.00 59.34 86 VAL A C 1
ATOM 705 O O . VAL A 1 86 ? -20.002 16.825 14.443 1.00 59.34 86 VAL A O 1
ATOM 708 N N . HIS A 1 87 ? -19.148 16.538 12.394 1.00 59.31 87 HIS A N 1
ATOM 709 C CA . HIS A 1 87 ? -19.708 17.748 11.793 1.00 59.31 87 HIS A CA 1
ATOM 710 C C . HIS A 1 87 ? -21.128 17.551 11.237 1.00 59.31 87 HIS A C 1
ATOM 712 O O . HIS A 1 87 ? -21.528 18.205 10.277 1.00 59.31 87 HIS A O 1
ATOM 718 N N . LYS A 1 88 ? -21.932 16.654 11.823 1.00 52.59 88 LYS A N 1
ATOM 719 C CA . LYS A 1 88 ? -23.375 16.680 11.564 1.00 52.59 88 LYS A CA 1
ATOM 720 C C . LYS A 1 88 ? -23.905 17.938 12.266 1.00 52.59 88 LYS A C 1
ATOM 722 O O . LYS A 1 88 ? -23.812 17.978 13.496 1.00 52.59 88 LYS A O 1
ATOM 727 N N . PRO A 1 89 ? -24.417 18.968 11.559 1.00 51.38 89 PRO A N 1
ATOM 728 C CA . PRO A 1 89 ? -24.996 20.115 12.236 1.00 51.38 89 PRO A CA 1
ATOM 729 C C . PRO A 1 89 ? -26.146 19.580 13.077 1.00 51.38 89 PRO A C 1
ATOM 731 O O . PRO A 1 89 ? -27.123 19.033 12.564 1.00 51.38 89 PRO A O 1
ATOM 734 N N . HIS A 1 90 ? -25.983 19.650 14.393 1.00 53.25 90 HIS A N 1
ATOM 735 C CA . HIS A 1 90 ? -27.058 19.384 15.321 1.00 53.25 90 HIS A CA 1
ATOM 736 C C . HIS A 1 90 ? -28.157 20.387 14.969 1.00 53.25 90 HIS A C 1
ATOM 738 O O . HIS A 1 90 ? -27.994 21.585 15.194 1.00 53.25 90 HIS A O 1
ATOM 744 N N . SER A 1 91 ? -29.236 19.923 14.335 1.00 55.28 91 SER A N 1
ATOM 745 C CA . SER A 1 91 ? -30.389 20.753 14.011 1.00 55.28 91 SER A CA 1
ATOM 746 C C . SER A 1 91 ? -31.067 21.146 15.321 1.00 55.28 91 SER A C 1
ATOM 748 O O . SER A 1 91 ? -31.988 20.482 15.798 1.00 55.28 91 SER A O 1
ATOM 750 N N . ARG A 1 92 ? -30.571 22.206 15.951 1.00 50.44 92 ARG A N 1
ATOM 751 C CA . ARG A 1 92 ? -31.225 22.852 17.078 1.00 50.44 92 ARG A CA 1
ATOM 752 C C . ARG A 1 92 ? -32.066 23.985 16.508 1.00 50.44 92 ARG A C 1
ATOM 754 O O . ARG A 1 92 ? -31.528 25.018 16.135 1.00 50.44 92 ARG A O 1
ATOM 761 N N . GLY A 1 93 ? -33.377 23.766 16.435 1.00 48.41 93 GLY A N 1
ATOM 762 C CA . GLY A 1 93 ? -34.327 24.836 16.133 1.00 48.41 93 GLY A CA 1
ATOM 763 C C . GLY A 1 93 ? -35.542 24.406 15.324 1.00 48.41 93 GLY A C 1
ATOM 764 O O . GLY A 1 93 ? -35.786 24.951 14.258 1.00 48.41 93 GLY A O 1
ATOM 765 N N . SER A 1 94 ? -36.344 23.473 15.841 1.00 47.56 94 SER A N 1
ATOM 766 C CA . SER A 1 94 ? -37.774 23.479 15.520 1.00 47.56 94 SER A CA 1
ATOM 767 C C . SER A 1 94 ? -38.388 24.679 16.242 1.00 47.56 94 SER A C 1
ATOM 769 O O . SER A 1 94 ? -38.893 24.542 17.356 1.00 47.56 94 SER A O 1
ATOM 771 N N . THR A 1 95 ? -38.313 25.866 15.645 1.00 47.00 95 THR A N 1
ATOM 772 C CA . THR A 1 95 ? -39.081 27.032 16.084 1.00 47.00 95 THR A CA 1
ATOM 773 C C . THR A 1 95 ? -40.555 26.717 15.837 1.00 47.00 95 THR A C 1
ATOM 775 O O . THR A 1 95 ? -41.061 26.860 14.727 1.00 47.00 95 THR A O 1
ATOM 778 N N . ARG A 1 96 ? -41.255 26.229 16.870 1.00 51.50 96 ARG A N 1
ATOM 779 C CA . ARG A 1 96 ? -42.719 26.266 16.885 1.00 51.50 96 ARG A CA 1
ATOM 780 C C . ARG A 1 96 ? -43.108 27.737 16.936 1.00 51.50 96 ARG A C 1
ATOM 782 O O . ARG A 1 96 ? -42.991 28.376 17.977 1.00 51.50 96 ARG A O 1
ATOM 789 N N . LEU A 1 97 ? -43.528 28.269 15.797 1.00 53.78 97 LEU A N 1
ATOM 790 C CA . LEU A 1 97 ? -44.260 29.522 15.746 1.00 53.78 97 LEU A CA 1
ATOM 7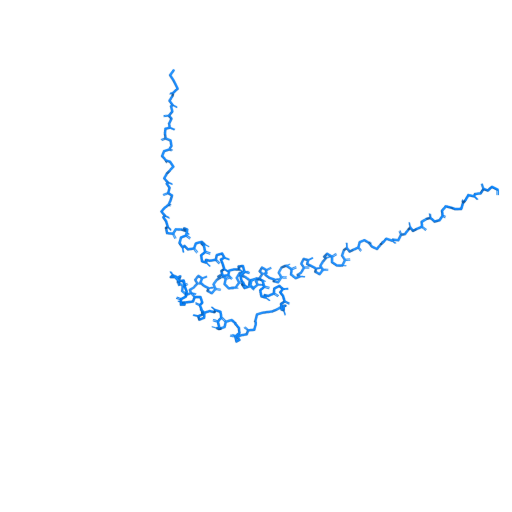91 C C . LEU A 1 97 ? -45.599 29.285 16.454 1.00 53.78 97 LEU A C 1
ATOM 793 O O . LEU A 1 97 ? -46.440 28.537 15.962 1.00 53.78 97 LEU A O 1
ATOM 797 N N . HIS A 1 98 ? -45.770 29.882 17.630 1.00 54.47 98 HIS A N 1
ATOM 798 C CA . HIS A 1 98 ? -47.094 30.118 18.193 1.00 54.47 98 HIS A CA 1
ATOM 799 C C . HIS A 1 98 ? -47.700 31.319 17.457 1.00 54.47 98 HIS A C 1
ATOM 801 O O . HIS A 1 98 ? -47.103 32.397 17.507 1.00 54.47 98 HIS A O 1
ATOM 807 N N . PRO A 1 99 ? -48.858 31.192 16.788 1.00 59.44 99 PRO A N 1
ATOM 808 C CA . PRO A 1 99 ? -49.607 32.366 16.384 1.00 59.44 99 PRO A CA 1
ATOM 809 C C . PRO A 1 99 ? -50.329 32.919 17.617 1.00 59.44 99 PRO A C 1
ATOM 811 O O . PRO A 1 99 ? -51.137 32.228 18.235 1.00 59.44 99 PRO A O 1
ATOM 814 N N . LEU A 1 100 ? -50.019 34.163 17.981 1.00 53.00 100 LEU A N 1
ATOM 815 C CA . LEU A 1 100 ? -50.894 34.962 18.832 1.00 53.00 100 LEU A CA 1
ATOM 816 C C . LEU A 1 100 ? -52.136 35.306 18.007 1.00 53.00 100 LEU A C 1
ATOM 818 O O . LEU A 1 100 ? -52.040 36.025 17.009 1.00 53.00 100 LEU A O 1
ATOM 822 N N . ARG A 1 101 ? -53.281 34.768 18.415 1.00 55.75 101 ARG A N 1
ATOM 823 C CA . ARG A 1 101 ? -54.595 35.259 18.026 1.00 55.75 101 ARG A CA 1
ATOM 824 C C . ARG A 1 101 ? -55.544 35.130 19.201 1.00 55.75 101 ARG A C 1
ATOM 826 O O . ARG A 1 101 ? -55.419 34.115 19.922 1.00 55.75 101 ARG A O 1
#

Radius of gyration: 24.55 Å; chains: 1; bounding box: 66×47×62 Å

Foldseek 3Di:
DDPPPPPPPPPDDPVVVLLVVLLVVLLQVLLVVCLVPVAQDPVNVVVSLVVSVVVGPDDSVSSVVSNVNSRVNNNVNNVVVVVVVVPPPPPPDPPPDDDDD

pLDDT: mean 81.11, std 20.24, range [42.97, 98.69]